Protein AF-A0A5M6CKC5-F1 (afdb_monomer_lite)

Foldseek 3Di:
DVQVVVCVVLVDDPVNSVVLVPPDDDPVVSVVVVVVVSVVSVVVVVVVVVVVVVVVVLQVVLVVPAPVPDDPVPRSNVVSVVD

Structure (mmCIF, N/CA/C/O backbone):
data_AF-A0A5M6CKC5-F1
#
_entry.id   AF-A0A5M6CKC5-F1
#
loop_
_atom_site.group_PDB
_atom_site.id
_atom_site.type_symbol
_atom_site.label_atom_id
_atom_site.label_alt_id
_atom_site.label_comp_id
_atom_site.label_asym_id
_atom_site.label_entity_id
_atom_site.label_seq_id
_atom_site.pdbx_PDB_ins_code
_atom_site.Cartn_x
_atom_site.Cartn_y
_atom_site.Cartn_z
_atom_site.occupancy
_atom_site.B_iso_or_equiv
_atom_site.auth_seq_id
_atom_site.auth_comp_id
_atom_site.auth_asym_id
_atom_site.auth_atom_id
_atom_site.pdbx_PDB_model_num
ATOM 1 N N . LEU A 1 1 ? -14.223 12.279 13.319 1.00 74.69 1 LEU A N 1
ATOM 2 C CA . LEU A 1 1 ? -13.408 12.454 12.083 1.00 74.69 1 LEU A CA 1
ATOM 3 C C . LEU A 1 1 ? -11.906 12.159 12.243 1.00 74.69 1 LEU A C 1
ATOM 5 O O . LEU A 1 1 ? -11.335 11.559 11.339 1.00 74.69 1 LEU A O 1
ATOM 9 N N . ARG A 1 2 ? -11.244 12.531 13.355 1.00 87.56 2 ARG A N 1
ATOM 10 C CA . ARG A 1 2 ? -9.784 12.340 13.534 1.00 87.56 2 ARG A CA 1
ATOM 11 C C . ARG A 1 2 ? -9.309 10.882 13.398 1.00 87.56 2 ARG A C 1
ATOM 13 O O . ARG A 1 2 ? -8.283 10.653 12.770 1.00 87.56 2 ARG A O 1
ATOM 20 N N . PHE A 1 3 ? -10.067 9.922 13.933 1.00 85.25 3 PHE A N 1
ATOM 21 C CA . PHE A 1 3 ? -9.782 8.484 13.809 1.00 85.25 3 PHE A CA 1
ATOM 22 C C . PHE A 1 3 ? -9.738 8.022 12.345 1.00 85.25 3 PHE A C 1
ATOM 24 O O . PHE A 1 3 ? -8.727 7.500 11.892 1.00 85.25 3 PHE A O 1
ATOM 31 N N . ILE A 1 4 ? -10.795 8.322 11.583 1.00 87.81 4 ILE A N 1
ATOM 32 C CA . ILE A 1 4 ? -10.932 7.948 10.167 1.00 87.81 4 ILE A CA 1
ATOM 33 C C . ILE A 1 4 ? -9.768 8.501 9.334 1.00 87.81 4 ILE A C 1
ATOM 35 O O . ILE A 1 4 ? -9.203 7.781 8.518 1.00 87.81 4 ILE A O 1
ATOM 39 N N . ARG A 1 5 ? -9.370 9.765 9.555 1.00 91.12 5 ARG A N 1
ATOM 40 C CA . ARG A 1 5 ? -8.238 10.371 8.829 1.00 91.12 5 ARG A CA 1
ATOM 41 C C . ARG A 1 5 ? -6.919 9.641 9.097 1.00 91.12 5 ARG A C 1
ATOM 43 O O . ARG A 1 5 ? -6.166 9.417 8.158 1.00 91.12 5 ARG A O 1
ATOM 50 N N . ARG A 1 6 ? -6.652 9.251 10.349 1.00 91.00 6 ARG A N 1
ATOM 51 C CA . ARG A 1 6 ? -5.439 8.494 10.710 1.00 91.00 6 ARG A CA 1
ATOM 52 C C . ARG A 1 6 ? -5.462 7.080 10.142 1.00 91.00 6 ARG A C 1
ATOM 54 O O . ARG A 1 6 ? -4.470 6.655 9.572 1.00 91.00 6 ARG A O 1
ATOM 61 N N . ALA A 1 7 ? -6.594 6.388 10.238 1.00 90.75 7 ALA A N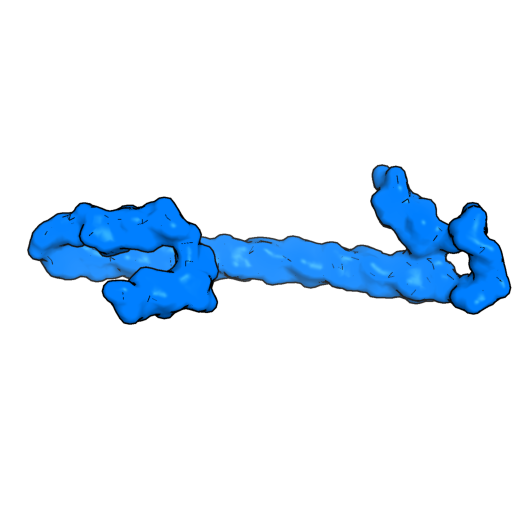 1
ATOM 62 C CA . ALA A 1 7 ? -6.730 5.046 9.685 1.00 90.75 7 ALA A CA 1
ATOM 63 C C . ALA A 1 7 ? -6.533 5.042 8.156 1.00 90.75 7 ALA A C 1
ATOM 65 O O . ALA A 1 7 ? -5.780 4.223 7.641 1.00 90.75 7 ALA A O 1
ATOM 66 N N . LYS A 1 8 ? -7.090 6.025 7.435 1.00 92.50 8 LYS A N 1
ATOM 67 C CA . LYS A 1 8 ? -6.809 6.195 5.999 1.00 92.50 8 LYS A CA 1
ATOM 68 C C . LYS A 1 8 ? -5.327 6.428 5.705 1.00 92.50 8 LYS A C 1
ATOM 70 O O . LYS A 1 8 ? -4.806 5.850 4.760 1.00 92.50 8 LYS A O 1
ATOM 75 N N . ALA A 1 9 ? -4.648 7.254 6.503 1.00 92.81 9 ALA A N 1
ATOM 76 C CA . ALA A 1 9 ? -3.216 7.507 6.333 1.00 92.81 9 ALA A CA 1
ATOM 77 C C . ALA A 1 9 ? -2.355 6.246 6.544 1.00 92.81 9 ALA A C 1
ATOM 79 O O . ALA A 1 9 ? -1.274 6.147 5.977 1.00 92.81 9 ALA A O 1
ATOM 80 N N . LEU A 1 10 ? -2.851 5.276 7.316 1.00 92.31 10 LEU A N 1
ATOM 81 C CA . LEU A 1 10 ? -2.220 3.971 7.539 1.00 92.31 10 LEU A CA 1
ATOM 82 C C . LEU A 1 10 ? -2.606 2.915 6.487 1.00 92.31 10 LEU A C 1
ATOM 84 O O . LEU A 1 10 ? -2.229 1.756 6.619 1.00 92.31 10 LEU A O 1
ATOM 88 N N . GLY A 1 11 ? -3.365 3.288 5.453 1.00 91.62 11 GLY A N 1
ATOM 89 C CA . GLY A 1 11 ? -3.745 2.376 4.374 1.00 91.62 11 GLY A CA 1
ATOM 90 C C . GLY A 1 11 ? -4.998 1.543 4.646 1.00 91.62 11 GLY A C 1
ATOM 91 O O . GLY A 1 11 ? -5.279 0.622 3.881 1.00 91.62 11 GLY A O 1
ATOM 92 N N . PHE A 1 12 ? -5.778 1.859 5.687 1.00 93.94 12 PHE A N 1
ATOM 93 C CA . PHE A 1 12 ? -7.096 1.248 5.861 1.00 93.94 12 PHE A CA 1
ATOM 94 C C . PHE A 1 12 ? -8.111 1.829 4.872 1.00 93.94 12 PHE A C 1
ATOM 96 O O . PHE A 1 12 ? -8.255 3.047 4.712 1.00 93.94 12 PHE A O 1
ATOM 103 N N . THR A 1 13 ? -8.868 0.940 4.244 1.00 93.31 13 THR A N 1
ATOM 104 C CA . THR A 1 13 ? -10.005 1.262 3.385 1.00 93.31 13 THR A CA 1
ATOM 105 C C . THR A 1 13 ? -11.195 1.756 4.207 1.00 93.31 13 THR A C 1
ATOM 107 O O . THR A 1 13 ? -11.297 1.533 5.413 1.00 93.31 13 THR A O 1
ATOM 110 N N . LEU A 1 14 ? -12.153 2.419 3.553 1.00 91.00 14 LEU A N 1
ATOM 111 C CA . LEU A 1 14 ? -13.386 2.848 4.224 1.00 91.00 14 LEU A CA 1
ATOM 112 C C . LEU A 1 14 ? -14.186 1.672 4.808 1.00 91.00 14 LEU A C 1
ATOM 114 O O . LEU A 1 14 ? -14.805 1.841 5.857 1.00 91.00 14 LEU A O 1
ATOM 118 N N . ALA A 1 15 ? -14.148 0.504 4.160 1.00 89.94 15 ALA A N 1
ATOM 119 C C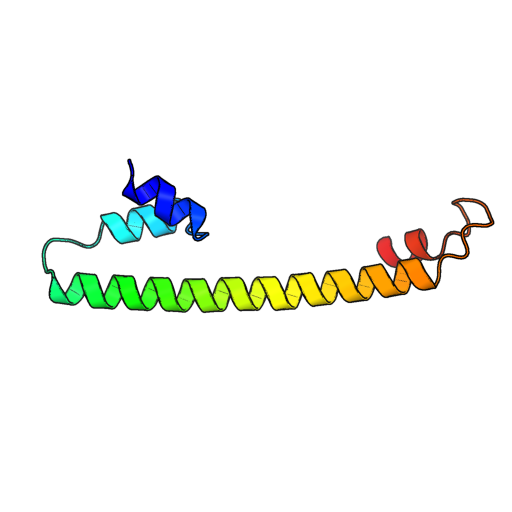A . ALA A 1 15 ? -14.797 -0.710 4.646 1.00 89.94 15 ALA A CA 1
ATOM 120 C C . ALA A 1 15 ? -14.148 -1.204 5.949 1.00 89.94 15 ALA A C 1
ATOM 122 O O . ALA A 1 15 ? -14.835 -1.343 6.958 1.00 89.94 15 ALA A O 1
ATOM 123 N N . GLU A 1 16 ? -12.819 -1.335 5.977 1.00 89.50 16 GLU A N 1
ATOM 124 C CA . GLU A 1 16 ? -12.085 -1.755 7.180 1.00 89.50 16 GLU A CA 1
ATOM 125 C C . GLU A 1 16 ? -12.257 -0.754 8.331 1.00 89.50 16 GLU A C 1
ATOM 127 O O . GLU A 1 16 ? -12.418 -1.140 9.486 1.00 89.50 16 GLU A O 1
ATOM 132 N N . ILE A 1 17 ? -12.288 0.549 8.033 1.00 89.31 17 ILE A N 1
ATOM 133 C CA . ILE A 1 17 ? -12.548 1.586 9.041 1.00 89.31 17 ILE A CA 1
ATOM 134 C C . ILE A 1 17 ? -13.957 1.443 9.621 1.00 89.31 17 ILE A C 1
ATOM 136 O O . ILE A 1 17 ? -14.138 1.608 10.827 1.00 89.31 17 ILE A O 1
ATOM 140 N N . LYS A 1 18 ? -14.955 1.136 8.785 1.00 86.94 18 LYS A N 1
ATOM 141 C CA . LYS A 1 18 ? -16.329 0.900 9.240 1.00 86.94 18 LYS A CA 1
ATOM 142 C C . LYS A 1 18 ? -16.392 -0.300 10.183 1.00 86.94 18 LYS A C 1
ATOM 144 O O . LYS A 1 18 ? -17.056 -0.213 11.211 1.00 86.94 18 LYS A O 1
ATOM 149 N N . GLU A 1 19 ? -15.657 -1.367 9.886 1.00 85.31 19 GLU A N 1
ATOM 150 C CA . GLU A 1 19 ? -15.544 -2.526 10.777 1.00 85.31 19 GLU A CA 1
ATOM 151 C C . GLU A 1 19 ? -14.877 -2.171 12.110 1.00 85.31 19 GLU A C 1
ATOM 153 O O . GLU A 1 19 ? -15.396 -2.534 13.161 1.00 85.31 19 GLU A O 1
ATOM 158 N N . LEU A 1 20 ? -13.777 -1.409 12.090 1.00 83.38 20 LEU A N 1
ATOM 159 C CA . LEU A 1 20 ? -13.081 -0.974 13.308 1.00 83.38 20 LEU A CA 1
ATOM 160 C C . LEU A 1 20 ? -13.975 -0.125 14.226 1.00 83.38 20 LEU A C 1
ATOM 162 O O . LEU A 1 20 ? -13.863 -0.214 15.446 1.00 83.38 20 LEU A O 1
ATOM 166 N N . VAL A 1 21 ? -14.863 0.690 13.649 1.00 80.38 21 VAL A N 1
ATOM 167 C CA . VAL A 1 21 ? -15.834 1.510 14.396 1.00 80.38 21 VAL A CA 1
ATOM 168 C C . VAL A 1 21 ? -17.042 0.686 14.858 1.00 80.38 21 VAL A C 1
ATOM 170 O O . VAL A 1 21 ? -17.618 0.989 15.899 1.00 80.38 21 VAL A O 1
ATOM 173 N N . GLY A 1 22 ? -17.421 -0.352 14.107 1.00 76.00 22 GLY A N 1
ATOM 174 C CA . GLY A 1 22 ? -18.577 -1.210 14.387 1.00 76.00 22 GLY A CA 1
ATOM 175 C C . GLY A 1 22 ? -18.364 -2.262 15.482 1.00 76.00 22 GLY A C 1
ATOM 176 O O . GLY A 1 22 ? -19.333 -2.883 15.913 1.00 76.00 22 GLY A O 1
ATOM 177 N N . LEU A 1 23 ? -17.129 -2.468 15.955 1.00 68.38 23 LEU A N 1
ATOM 178 C CA . LEU A 1 23 ? -16.823 -3.395 17.051 1.00 68.38 23 LEU A CA 1
ATOM 179 C C . LEU A 1 23 ? -17.380 -2.852 18.388 1.00 68.38 23 LEU A C 1
ATOM 181 O O . LEU A 1 23 ? -16.785 -1.983 19.033 1.00 68.38 23 LEU A O 1
ATOM 185 N N . GLY A 1 24 ? -18.555 -3.365 18.773 1.00 57.84 24 GLY A N 1
ATOM 186 C CA . GLY A 1 24 ? -19.377 -2.988 19.934 1.00 57.84 24 GLY A CA 1
ATOM 187 C C . GLY A 1 24 ? -18.731 -3.121 21.325 1.00 57.84 24 GLY A C 1
ATOM 188 O O . GLY A 1 24 ? -17.535 -3.353 21.459 1.00 57.84 24 GLY A O 1
ATOM 189 N N . TYR A 1 25 ? -19.534 -2.852 22.364 1.00 53.66 25 TYR A N 1
ATOM 190 C CA . TYR A 1 25 ? -19.211 -2.305 23.701 1.00 53.66 25 TYR A CA 1
ATOM 191 C C . TYR A 1 25 ? -18.191 -3.023 24.614 1.00 53.66 25 TYR A C 1
ATOM 193 O O . TYR A 1 25 ? -17.796 -2.423 25.612 1.00 53.66 25 TYR A O 1
ATOM 201 N N . ASP A 1 26 ? -17.705 -4.220 24.285 1.00 61.69 26 ASP A N 1
ATOM 202 C CA . ASP A 1 26 ? -16.744 -4.943 25.131 1.00 61.69 26 ASP A CA 1
ATOM 203 C C . ASP A 1 26 ? -15.286 -4.575 24.792 1.00 61.69 26 ASP A C 1
ATOM 205 O O . ASP A 1 26 ? -14.778 -4.822 23.695 1.00 61.69 26 ASP A O 1
ATOM 209 N N . THR A 1 27 ? -14.603 -3.929 25.736 1.00 63.84 27 THR A N 1
ATOM 210 C CA . THR A 1 27 ? -13.304 -3.275 25.520 1.00 63.84 27 THR A CA 1
ATOM 211 C C . THR A 1 27 ? -12.151 -4.255 25.320 1.00 63.84 27 THR A C 1
ATOM 213 O O . THR A 1 27 ? -11.229 -3.937 24.563 1.00 63.84 27 THR A O 1
ATOM 216 N N . LYS A 1 28 ? -12.195 -5.444 25.937 1.00 67.88 28 LYS A N 1
ATOM 217 C CA . LYS A 1 28 ? -11.144 -6.466 25.776 1.00 67.88 28 LYS A CA 1
ATOM 218 C C . LYS A 1 28 ? -11.203 -7.106 24.394 1.00 67.88 28 LYS A C 1
ATOM 220 O O . LYS A 1 28 ? -10.212 -7.094 23.666 1.00 67.88 28 LYS A O 1
ATOM 225 N N . THR A 1 29 ? -12.388 -7.571 24.012 1.00 64.88 29 THR A N 1
ATOM 226 C CA . THR A 1 29 ? -12.659 -8.182 22.706 1.00 64.88 29 THR A CA 1
ATOM 227 C C . THR A 1 29 ? -12.359 -7.194 21.570 1.00 64.88 29 THR A C 1
ATOM 229 O O . THR A 1 29 ? -11.738 -7.547 20.568 1.00 64.88 29 THR A O 1
ATOM 232 N N . ARG A 1 30 ? -12.671 -5.905 21.763 1.00 75.81 30 ARG A N 1
ATOM 233 C CA . ARG A 1 30 ? -12.344 -4.840 20.804 1.00 75.81 30 ARG A CA 1
ATOM 234 C C . ARG A 1 30 ? -10.840 -4.659 20.576 1.00 75.81 30 ARG A C 1
ATOM 236 O O . ARG A 1 30 ? -10.437 -4.490 19.429 1.00 75.81 30 ARG A O 1
ATOM 243 N N . CYS A 1 31 ? -10.016 -4.667 21.626 1.00 82.56 31 CYS A N 1
ATOM 244 C CA . CYS A 1 31 ? -8.574 -4.432 21.487 1.00 82.56 31 CYS A CA 1
ATOM 245 C C . CYS A 1 31 ? -7.905 -5.528 20.645 1.00 82.56 31 CYS A C 1
ATOM 247 O O . CYS A 1 31 ? -7.153 -5.230 19.718 1.00 82.56 31 CYS A O 1
ATOM 249 N N . GLU A 1 32 ? -8.264 -6.785 20.904 1.00 84.69 32 GLU A N 1
ATOM 250 C CA . GLU A 1 32 ? -7.722 -7.937 20.184 1.00 84.69 32 GLU A CA 1
ATOM 251 C C . GLU A 1 32 ? -8.126 -7.936 18.702 1.00 84.69 32 GLU A C 1
ATOM 253 O O . GLU A 1 32 ? -7.286 -8.101 17.818 1.00 84.69 32 GLU A O 1
ATOM 258 N N . HIS A 1 33 ? -9.392 -7.634 18.397 1.00 83.31 33 HIS A N 1
ATOM 259 C CA . HIS A 1 33 ? -9.848 -7.521 17.008 1.00 83.31 33 HIS A CA 1
ATOM 260 C C . HIS A 1 33 ? -9.194 -6.366 16.241 1.00 83.31 33 HIS A C 1
ATOM 262 O O . HIS A 1 33 ? -8.979 -6.473 15.029 1.00 83.31 33 HIS A O 1
ATOM 268 N N . VAL A 1 34 ? -8.908 -5.250 16.916 1.00 86.31 34 VAL A N 1
ATOM 269 C CA . VAL A 1 34 ? -8.195 -4.114 16.317 1.00 86.31 34 VAL A CA 1
ATOM 270 C C . VAL A 1 34 ? -6.736 -4.489 16.052 1.00 86.31 34 VAL A C 1
ATOM 272 O O . VAL A 1 34 ? -6.241 -4.209 14.960 1.00 86.31 34 VAL A O 1
ATOM 275 N N . ARG A 1 35 ? -6.075 -5.168 17.001 1.00 90.06 35 ARG A N 1
ATOM 276 C CA . ARG A 1 35 ? -4.704 -5.679 16.850 1.00 90.06 35 ARG A CA 1
ATOM 277 C C . ARG A 1 35 ? -4.589 -6.604 15.642 1.00 90.06 35 ARG A C 1
ATOM 279 O O . ARG A 1 35 ? -3.795 -6.330 14.749 1.00 90.06 35 ARG A O 1
ATOM 286 N N . GLN A 1 36 ? -5.451 -7.614 15.554 1.00 91.25 36 GLN A N 1
ATOM 287 C CA . GLN A 1 36 ? -5.441 -8.581 14.454 1.00 91.25 36 GLN A CA 1
ATOM 288 C C . GLN A 1 36 ? -5.634 -7.915 13.078 1.00 91.25 36 GLN A C 1
ATOM 290 O O . GLN A 1 36 ? -4.996 -8.288 12.094 1.00 91.25 36 GLN A O 1
ATOM 295 N N . ARG A 1 37 ? -6.504 -6.899 12.987 1.00 90.75 37 ARG A N 1
ATOM 296 C CA . ARG A 1 37 ? -6.691 -6.131 11.743 1.00 90.75 37 ARG A CA 1
ATOM 297 C C . ARG A 1 37 ? -5.471 -5.287 11.389 1.00 90.75 37 ARG A C 1
ATOM 299 O O . ARG A 1 37 ? -5.157 -5.154 10.209 1.00 90.75 37 ARG A O 1
ATOM 306 N N . ALA A 1 38 ? -4.797 -4.712 12.382 1.00 91.50 38 ALA A N 1
ATOM 307 C CA . ALA A 1 38 ? -3.559 -3.977 12.160 1.00 91.50 38 ALA A CA 1
ATOM 308 C C . ALA A 1 38 ? -2.432 -4.901 11.679 1.00 91.50 38 ALA A C 1
ATOM 310 O O . ALA A 1 38 ? -1.747 -4.551 10.724 1.00 91.50 38 ALA A O 1
ATOM 311 N N . GLU A 1 39 ? -2.293 -6.091 12.264 1.00 94.94 39 GLU A N 1
ATOM 312 C CA . GLU A 1 39 ? -1.320 -7.108 11.835 1.00 94.94 39 GLU A CA 1
ATOM 313 C C . GLU A 1 39 ? -1.552 -7.526 10.382 1.00 94.94 39 GLU A C 1
ATOM 315 O O . GLU A 1 39 ? -0.643 -7.431 9.560 1.00 94.94 39 GLU A O 1
ATOM 320 N N . ARG A 1 40 ? -2.801 -7.838 10.017 1.00 94.81 40 ARG A N 1
ATOM 321 C CA . ARG A 1 40 ? -3.155 -8.123 8.620 1.00 94.81 40 ARG A CA 1
ATOM 322 C C . ARG A 1 40 ? -2.831 -6.951 7.690 1.00 94.81 40 ARG A C 1
ATOM 324 O O . ARG A 1 40 ? -2.346 -7.153 6.582 1.00 94.81 40 ARG A O 1
ATOM 331 N N . LYS A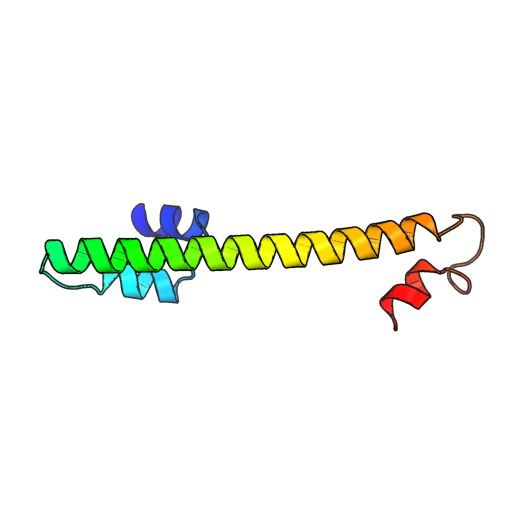 1 41 ? -3.070 -5.711 8.131 1.00 94.88 41 LYS A N 1
ATOM 332 C CA . LYS A 1 41 ? -2.740 -4.527 7.326 1.00 94.88 41 LYS A CA 1
ATOM 333 C C . LYS A 1 41 ? -1.234 -4.408 7.084 1.00 94.88 41 LYS A C 1
ATOM 335 O O . LYS A 1 41 ? -0.836 -4.012 5.991 1.00 94.88 41 LYS A O 1
ATOM 340 N N . VAL A 1 42 ? -0.407 -4.754 8.068 1.00 96.75 42 VAL A N 1
ATOM 341 C CA . VAL A 1 42 ? 1.052 -4.807 7.897 1.00 96.75 42 VAL A CA 1
ATOM 342 C C . VAL A 1 42 ? 1.420 -5.846 6.837 1.00 96.75 42 V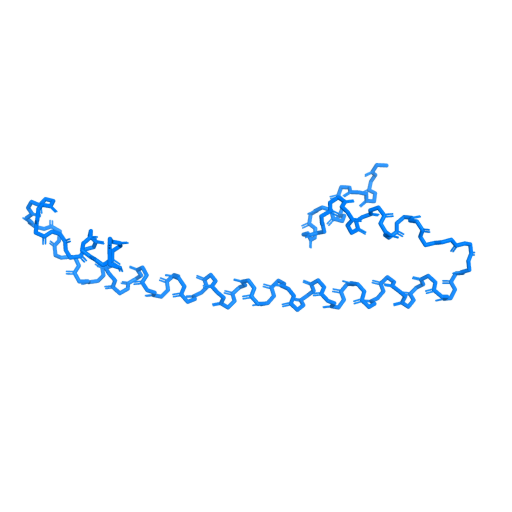AL A C 1
ATOM 344 O O . VAL A 1 42 ? 2.133 -5.508 5.894 1.00 96.75 42 VAL A O 1
ATOM 347 N N . GLU A 1 43 ? 0.870 -7.057 6.915 1.00 97.38 43 GLU A N 1
ATOM 348 C CA . GLU A 1 43 ? 1.115 -8.119 5.926 1.00 97.38 43 GLU A CA 1
ATOM 349 C C . GLU A 1 43 ? 0.711 -7.701 4.498 1.00 97.38 43 GLU A C 1
ATOM 351 O O . GLU A 1 43 ? 1.472 -7.908 3.543 1.00 97.38 43 GLU A O 1
ATOM 356 N N . ASP A 1 44 ? -0.450 -7.051 4.342 1.00 96.19 44 ASP A N 1
ATOM 357 C CA . ASP A 1 44 ? -0.918 -6.500 3.064 1.00 96.19 44 ASP A CA 1
ATOM 358 C C . ASP A 1 44 ? 0.082 -5.484 2.491 1.00 96.19 44 ASP A C 1
ATOM 360 O O . ASP A 1 44 ? 0.430 -5.523 1.303 1.00 96.19 44 ASP A O 1
ATOM 364 N N . ILE A 1 45 ? 0.549 -4.559 3.337 1.00 96.00 45 ILE A N 1
ATOM 365 C CA . ILE A 1 45 ? 1.504 -3.514 2.959 1.00 96.00 45 ILE A CA 1
ATOM 366 C C . ILE A 1 45 ? 2.821 -4.148 2.519 1.00 96.00 45 ILE A C 1
ATOM 368 O O . ILE A 1 45 ? 3.344 -3.801 1.459 1.00 96.00 45 ILE A O 1
ATOM 372 N N . GLU A 1 46 ? 3.348 -5.105 3.280 1.00 97.62 46 GLU A N 1
ATOM 373 C CA . GLU A 1 46 ? 4.579 -5.807 2.926 1.00 97.62 46 GLU A CA 1
ATOM 374 C C . GLU A 1 46 ? 4.449 -6.565 1.602 1.00 97.62 46 GLU A C 1
ATOM 376 O O . GLU A 1 46 ? 5.348 -6.515 0.756 1.00 97.62 46 GLU A O 1
ATOM 381 N N . SER A 1 47 ? 3.314 -7.228 1.376 1.00 97.25 47 SER A N 1
ATOM 382 C CA . SER A 1 47 ? 3.015 -7.903 0.112 1.00 97.25 47 SER A CA 1
ATOM 383 C C . SER A 1 47 ? 2.988 -6.921 -1.063 1.00 97.25 47 SER A C 1
ATOM 385 O O . SER A 1 47 ? 3.593 -7.162 -2.121 1.00 97.25 47 SER A O 1
ATOM 387 N N . LYS A 1 48 ? 2.365 -5.753 -0.867 1.00 95.75 48 LYS A N 1
ATOM 388 C CA . LYS A 1 48 ? 2.344 -4.691 -1.873 1.00 95.75 48 LYS A CA 1
ATOM 389 C C . LYS A 1 48 ? 3.742 -4.138 -2.134 1.00 95.75 48 LYS A C 1
ATOM 391 O O . LYS A 1 48 ? 4.097 -3.962 -3.298 1.00 95.75 48 LYS A O 1
ATOM 396 N N . ILE A 1 49 ? 4.554 -3.926 -1.099 1.00 97.31 49 ILE A N 1
ATOM 397 C CA . ILE A 1 49 ? 5.951 -3.490 -1.230 1.00 97.31 49 ILE A CA 1
ATOM 398 C C . ILE A 1 49 ? 6.748 -4.503 -2.049 1.00 97.31 49 ILE A C 1
ATOM 400 O O . ILE A 1 49 ? 7.402 -4.107 -3.013 1.00 97.31 49 ILE A O 1
ATOM 404 N N . ARG A 1 50 ? 6.665 -5.802 -1.735 1.00 97.88 50 ARG A N 1
ATOM 405 C CA . ARG A 1 50 ? 7.357 -6.854 -2.503 1.00 97.88 50 ARG A CA 1
ATOM 406 C C . ARG A 1 50 ? 6.964 -6.821 -3.981 1.00 97.88 50 ARG A C 1
ATOM 408 O O . ARG A 1 50 ? 7.833 -6.880 -4.855 1.00 97.88 50 ARG A O 1
ATOM 415 N N . SER A 1 51 ? 5.672 -6.660 -4.259 1.00 96.81 51 SER A N 1
ATOM 416 C CA . SER A 1 51 ? 5.137 -6.559 -5.621 1.00 96.81 51 SER A CA 1
ATOM 417 C C . SER A 1 51 ? 5.651 -5.314 -6.349 1.00 96.81 51 SER A C 1
ATOM 419 O O . SER A 1 51 ? 6.175 -5.417 -7.457 1.00 96.81 51 SER A O 1
ATOM 421 N N . LEU A 1 52 ? 5.590 -4.145 -5.706 1.00 97.56 52 LEU A N 1
ATOM 422 C CA . LEU A 1 52 ? 6.087 -2.882 -6.259 1.00 97.56 52 LEU A CA 1
ATOM 423 C C . LEU A 1 52 ? 7.602 -2.914 -6.486 1.00 97.56 52 LEU A C 1
ATOM 425 O O . LEU A 1 52 ? 8.090 -2.422 -7.500 1.00 97.56 52 LEU A O 1
ATOM 429 N N . GLN A 1 53 ? 8.364 -3.536 -5.587 1.00 97.88 53 GLN A N 1
ATOM 430 C CA . GLN A 1 53 ? 9.799 -3.735 -5.766 1.00 97.88 53 GLN A CA 1
ATOM 431 C C . GLN A 1 53 ? 10.103 -4.655 -6.952 1.00 97.88 53 GLN A C 1
ATOM 433 O O . GLN A 1 53 ? 11.054 -4.391 -7.687 1.00 97.88 53 GLN A O 1
ATOM 438 N N . LYS A 1 54 ? 9.308 -5.71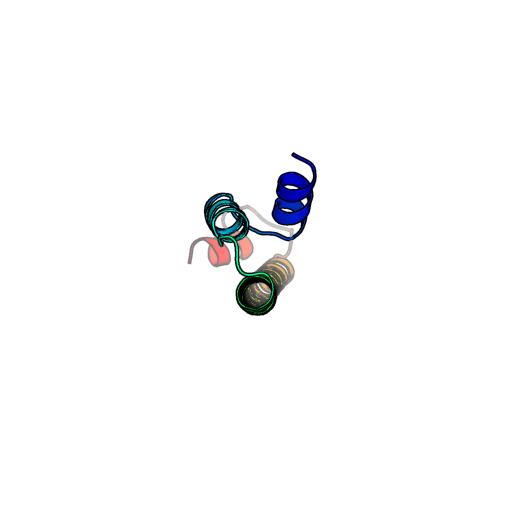4 -7.168 1.00 95.88 54 LYS A N 1
ATOM 439 C CA . LYS A 1 54 ? 9.434 -6.582 -8.349 1.00 95.88 54 LYS A CA 1
ATOM 440 C C . LYS A 1 54 ? 9.175 -5.792 -9.632 1.00 95.88 54 LYS A C 1
ATOM 442 O O . LYS A 1 54 ? 10.033 -5.808 -10.508 1.00 95.88 54 LYS A O 1
ATOM 447 N N . MET A 1 55 ? 8.072 -5.045 -9.695 1.00 94.44 55 MET A N 1
ATOM 448 C CA . MET A 1 55 ? 7.743 -4.173 -10.832 1.00 94.44 55 MET A CA 1
ATOM 449 C C . MET A 1 55 ? 8.863 -3.159 -11.103 1.00 94.44 55 MET A C 1
ATOM 451 O O . MET A 1 55 ? 9.346 -3.052 -12.225 1.00 94.44 55 MET A O 1
ATOM 455 N N . LYS A 1 56 ? 9.366 -2.488 -10.057 1.00 94.69 56 LYS A N 1
ATOM 456 C CA . LYS A 1 56 ? 10.500 -1.555 -10.155 1.00 94.69 56 LYS A CA 1
ATOM 457 C C . LYS A 1 56 ? 11.754 -2.220 -10.723 1.00 94.69 56 LYS A C 1
ATOM 459 O O . LYS A 1 56 ? 12.460 -1.601 -11.512 1.00 94.69 56 LYS A O 1
ATOM 464 N N . ARG A 1 57 ? 12.067 -3.455 -10.313 1.00 94.50 57 ARG A N 1
ATOM 465 C CA . ARG A 1 57 ? 13.216 -4.200 -10.851 1.00 94.50 57 ARG A CA 1
ATOM 466 C C . ARG A 1 57 ? 13.031 -4.527 -12.330 1.00 94.50 57 ARG A C 1
ATOM 468 O O . ARG A 1 57 ? 13.988 -4.355 -13.074 1.00 94.50 57 ARG A O 1
ATOM 475 N N . SER A 1 58 ? 11.840 -4.957 -12.745 1.00 90.38 58 SER A N 1
ATOM 476 C CA . SER A 1 58 ? 11.538 -5.200 -14.161 1.00 90.38 58 SER A CA 1
ATOM 477 C C . SER A 1 58 ? 11.699 -3.925 -14.987 1.00 90.38 58 SER A C 1
ATOM 479 O O . SER A 1 58 ? 12.473 -3.922 -15.936 1.00 90.38 58 SER A O 1
ATOM 481 N N . LEU A 1 59 ? 11.096 -2.814 -14.550 1.00 90.38 59 LEU A N 1
ATOM 482 C CA . LEU A 1 59 ? 11.239 -1.516 -15.218 1.00 90.38 59 LEU A CA 1
ATOM 483 C C . LEU A 1 59 ? 12.704 -1.076 -15.321 1.00 90.38 59 LEU A C 1
ATOM 485 O O . LEU A 1 59 ? 13.142 -0.639 -16.376 1.00 90.38 59 LEU A O 1
ATOM 489 N N . LYS A 1 60 ? 13.499 -1.243 -14.256 1.00 90.69 60 LYS A N 1
ATOM 490 C CA . LYS A 1 60 ? 14.935 -0.929 -14.299 1.00 90.69 60 LYS A CA 1
ATOM 491 C C . LYS A 1 60 ? 15.705 -1.755 -15.331 1.00 90.69 60 LYS A C 1
ATOM 493 O O . LYS A 1 60 ? 16.634 -1.221 -15.924 1.00 90.69 60 LYS A O 1
ATOM 498 N N . LYS A 1 61 ? 15.354 -3.031 -15.522 1.00 87.75 61 LYS A N 1
ATOM 499 C CA . LYS A 1 61 ? 15.985 -3.879 -16.545 1.00 87.75 61 LYS A CA 1
ATOM 500 C C . LYS A 1 61 ? 15.653 -3.381 -17.949 1.00 87.75 61 LYS A C 1
ATOM 502 O O . LYS A 1 61 ? 16.574 -3.215 -18.733 1.00 87.75 61 LYS A O 1
ATOM 507 N N . LEU A 1 62 ? 14.381 -3.072 -18.209 1.00 85.75 62 LEU A N 1
ATOM 508 C CA . LEU A 1 62 ? 13.930 -2.528 -19.496 1.00 85.75 62 LEU A CA 1
ATOM 509 C C . LEU A 1 62 ? 14.579 -1.173 -19.816 1.00 85.75 62 LEU A C 1
ATOM 511 O O . LEU A 1 62 ? 14.983 -0.917 -20.943 1.00 85.75 62 LEU A O 1
ATOM 515 N N . ILE A 1 63 ? 14.737 -0.312 -18.807 1.00 86.19 63 ILE A N 1
ATOM 516 C CA . ILE A 1 63 ? 15.451 0.964 -18.961 1.00 86.19 63 ILE A CA 1
ATOM 517 C C . ILE A 1 63 ? 16.928 0.728 -19.298 1.00 86.19 63 ILE A C 1
ATOM 519 O O . ILE A 1 63 ? 17.470 1.429 -20.141 1.00 86.19 63 ILE A O 1
ATOM 523 N N . ALA A 1 64 ? 17.583 -0.254 -18.672 1.00 84.25 64 ALA A N 1
ATOM 524 C CA . ALA A 1 64 ? 18.994 -0.544 -18.928 1.00 84.25 64 ALA A CA 1
ATOM 525 C C . ALA A 1 64 ? 19.256 -1.121 -20.331 1.00 84.25 64 ALA A C 1
ATOM 527 O O . ALA A 1 64 ? 20.361 -0.975 -20.845 1.00 84.25 64 ALA A O 1
ATOM 528 N N . THR A 1 65 ? 18.265 -1.777 -20.939 1.00 78.25 65 THR A N 1
ATOM 529 C CA . THR A 1 65 ? 18.346 -2.279 -22.319 1.00 78.25 65 THR A CA 1
ATOM 530 C C . THR A 1 65 ? 18.018 -1.213 -23.361 1.00 78.25 65 THR A C 1
ATOM 532 O O . THR A 1 65 ? 18.313 -1.407 -24.535 1.00 78.25 65 THR A O 1
ATOM 535 N N . CYS A 1 66 ? 17.436 -0.084 -22.953 1.00 78.12 66 CYS A N 1
ATOM 536 C CA . CYS A 1 66 ? 17.157 1.034 -23.842 1.00 78.12 66 CYS A CA 1
ATOM 537 C C . CYS A 1 66 ? 18.445 1.832 -24.102 1.00 78.12 66 CYS A C 1
ATOM 539 O O . CYS A 1 66 ? 18.895 2.618 -23.266 1.00 78.12 66 CYS A O 1
ATOM 541 N N . GLN A 1 67 ? 19.050 1.624 -25.271 1.00 67.88 67 GLN A N 1
ATOM 542 C CA . GLN A 1 67 ? 20.064 2.524 -25.813 1.00 67.88 67 GLN A CA 1
ATOM 543 C C . GLN A 1 67 ? 19.288 3.688 -26.429 1.00 67.88 67 GLN A C 1
ATOM 545 O O . GLN A 1 67 ? 18.638 3.499 -27.449 1.00 67.88 67 GLN A O 1
ATOM 550 N N . ALA A 1 68 ? 19.249 4.840 -25.752 1.00 64.69 68 ALA A N 1
ATOM 551 C CA . ALA A 1 68 ? 18.413 6.004 -26.078 1.00 64.69 68 ALA A CA 1
ATOM 552 C C . ALA A 1 68 ? 18.808 6.715 -27.395 1.00 64.69 68 ALA A C 1
ATOM 554 O O . ALA A 1 68 ? 18.978 7.934 -27.418 1.00 64.69 68 ALA A O 1
ATOM 555 N N . THR A 1 69 ? 19.019 5.955 -28.465 1.00 59.88 69 THR A N 1
ATOM 556 C CA . THR A 1 69 ? 19.714 6.391 -29.675 1.00 59.88 69 THR A CA 1
ATOM 557 C C . THR A 1 69 ? 18.943 6.189 -30.968 1.00 59.88 69 THR A C 1
ATOM 559 O O . THR A 1 69 ? 19.296 6.881 -31.908 1.00 59.88 69 THR A O 1
ATOM 562 N N . ASP A 1 70 ? 17.865 5.400 -31.034 1.00 57.09 70 ASP A N 1
ATOM 563 C CA . ASP A 1 70 ? 17.077 5.273 -32.269 1.00 57.09 70 ASP A CA 1
ATOM 564 C C . ASP A 1 70 ? 15.569 5.135 -32.001 1.00 57.09 70 ASP A C 1
ATOM 566 O O . ASP A 1 70 ? 15.140 4.951 -30.863 1.00 57.09 70 ASP A O 1
ATOM 570 N N . SER A 1 71 ? 14.795 5.363 -33.066 1.00 67.69 71 SER A N 1
ATOM 571 C CA . SER A 1 71 ? 13.330 5.457 -33.178 1.00 67.69 71 SER A CA 1
ATOM 572 C C . SER A 1 71 ? 12.497 4.634 -32.165 1.00 67.69 71 SER A C 1
ATOM 574 O O . SER A 1 71 ? 12.874 3.540 -31.754 1.00 67.69 71 SER A O 1
ATOM 576 N N . ILE A 1 72 ? 11.301 5.139 -31.805 1.00 70.25 72 ILE A N 1
ATOM 577 C CA . ILE A 1 72 ? 10.324 4.431 -30.945 1.00 70.25 72 ILE A CA 1
ATOM 578 C C . ILE A 1 72 ? 10.016 3.016 -31.457 1.00 70.25 72 ILE A C 1
ATOM 580 O O . ILE A 1 72 ? 9.757 2.137 -30.635 1.00 70.25 72 ILE A O 1
ATOM 584 N N . ASP A 1 73 ? 10.082 2.806 -32.775 1.00 70.38 73 ASP A N 1
ATOM 585 C CA . ASP A 1 73 ? 9.764 1.534 -33.424 1.00 70.38 73 ASP A CA 1
ATOM 586 C C . ASP A 1 73 ? 10.750 0.409 -33.050 1.00 70.38 73 ASP A C 1
ATOM 588 O O . ASP A 1 73 ? 10.362 -0.754 -33.065 1.00 70.38 73 ASP A O 1
ATOM 592 N N . ASP A 1 74 ? 11.978 0.743 -32.624 1.00 67.94 74 ASP A N 1
ATOM 593 C CA . ASP A 1 74 ? 13.014 -0.218 -32.205 1.00 67.94 74 ASP A CA 1
ATOM 594 C C . ASP A 1 74 ? 13.284 -0.180 -30.689 1.00 67.94 74 ASP A C 1
ATOM 596 O O . ASP A 1 74 ? 14.287 -0.705 -30.203 1.00 67.94 74 ASP A O 1
ATOM 600 N N . CYS A 1 75 ? 12.413 0.472 -29.909 1.00 75.44 75 CYS A N 1
ATOM 601 C CA . CYS A 1 75 ? 12.630 0.689 -28.482 1.00 75.44 75 CYS A CA 1
ATOM 602 C C . CYS A 1 75 ? 12.392 -0.601 -27.667 1.00 75.44 75 CYS A C 1
ATOM 604 O O . CYS A 1 75 ? 11.234 -0.979 -27.450 1.00 75.44 75 CYS A O 1
ATOM 606 N N . PRO A 1 76 ? 13.433 -1.219 -27.062 1.00 72.00 76 PRO A N 1
ATOM 607 C CA . PRO A 1 76 ? 13.277 -2.463 -26.292 1.00 72.00 76 PRO A CA 1
ATOM 608 C C . PRO A 1 76 ? 12.403 -2.297 -25.038 1.00 72.00 76 PRO A C 1
ATOM 610 O O . PRO A 1 76 ? 11.957 -3.266 -24.425 1.00 72.00 76 PRO A O 1
ATOM 613 N N . LEU A 1 77 ? 12.182 -1.049 -24.614 1.00 78.12 77 LEU A N 1
ATOM 614 C CA . LEU A 1 77 ? 11.320 -0.716 -23.487 1.00 78.12 77 LEU A CA 1
ATOM 615 C C . LEU A 1 77 ? 9.833 -0.809 -23.853 1.00 78.12 77 LEU A C 1
ATOM 617 O O . LEU A 1 77 ? 9.056 -1.211 -22.992 1.00 78.12 77 LEU A O 1
ATOM 621 N N . MET A 1 78 ? 9.449 -0.473 -25.091 1.00 76.31 78 MET A N 1
ATOM 622 C CA . MET A 1 78 ? 8.075 -0.648 -25.582 1.00 76.31 78 MET A CA 1
ATOM 623 C C . MET A 1 78 ? 7.758 -2.133 -25.766 1.00 76.31 78 MET A C 1
ATOM 625 O O . MET A 1 78 ? 6.780 -2.621 -25.206 1.00 76.31 78 MET A O 1
ATOM 629 N N . GLU A 1 79 ? 8.658 -2.878 -26.413 1.00 71.75 79 GLU A N 1
ATOM 630 C CA . GLU A 1 79 ? 8.512 -4.328 -26.606 1.00 71.75 79 GLU A CA 1
ATOM 631 C C . GLU A 1 79 ? 8.368 -5.083 -25.270 1.00 71.75 79 GLU A C 1
ATOM 633 O O . GLU A 1 79 ? 7.550 -5.987 -25.137 1.00 71.75 79 GLU A O 1
ATOM 638 N N . GLY A 1 80 ? 9.107 -4.672 -24.233 1.00 72.06 80 GLY A N 1
ATOM 639 C CA . GLY A 1 80 ? 9.017 -5.283 -22.905 1.00 72.06 80 GLY A CA 1
ATOM 640 C C . GLY A 1 80 ? 7.806 -4.878 -22.051 1.00 72.06 80 GLY A C 1
ATOM 641 O O . GLY A 1 80 ? 7.616 -5.471 -20.987 1.00 72.06 80 GLY A O 1
ATOM 642 N N . ILE A 1 81 ? 7.031 -3.861 -22.451 1.00 75.62 81 ILE A N 1
ATOM 643 C CA . ILE A 1 81 ? 5.786 -3.445 -21.775 1.00 75.62 81 ILE A CA 1
ATOM 644 C C . ILE A 1 81 ? 4.550 -4.033 -22.473 1.00 75.62 81 ILE A C 1
ATOM 646 O O . ILE A 1 81 ? 3.572 -4.325 -21.784 1.00 75.62 81 ILE A O 1
ATOM 650 N N . ASP A 1 82 ? 4.602 -4.2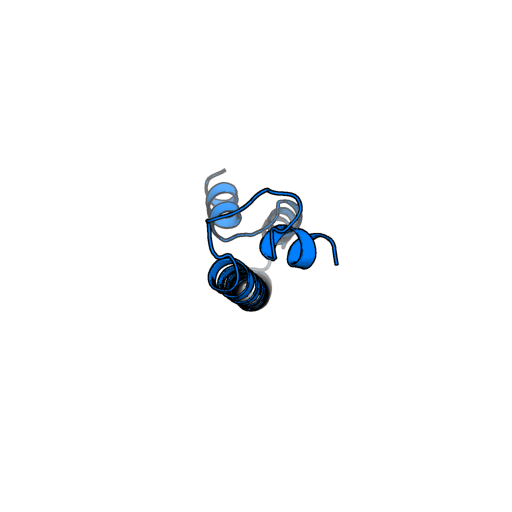18 -23.794 1.00 67.38 82 ASP A N 1
ATOM 651 C CA . ASP A 1 82 ? 3.497 -4.749 -24.607 1.00 67.38 82 ASP A CA 1
ATOM 652 C C . ASP A 1 82 ? 3.427 -6.296 -24.645 1.00 67.38 82 ASP A C 1
ATOM 654 O O . ASP A 1 82 ? 2.453 -6.849 -25.163 1.00 67.38 82 ASP A O 1
ATOM 658 N N . ALA A 1 83 ? 4.427 -6.991 -24.086 1.00 54.78 83 ALA A N 1
ATOM 659 C CA . ALA A 1 83 ? 4.497 -8.457 -23.961 1.00 54.78 83 ALA A CA 1
ATOM 660 C C . ALA A 1 83 ? 3.810 -9.009 -22.696 1.00 54.78 83 ALA A C 1
ATOM 662 O O . ALA A 1 83 ? 3.142 -10.066 -22.804 1.00 54.78 83 ALA A O 1
#

Organism: NCBI:txid2605748

InterPro domains:
  IPR000551 MerR-type HTH domain [PS50937] (1-23)
  IPR009061 Putative DNA-binding domain superfamily [SSF46955] (1-81)
  IPR015358 Transcription regulator MerR, DNA binding [PF09278] (1-62)

Radius of gyration: 21.45 Å; chains: 1; bounding box: 39×21×59 Å

Sequence (83 aa):
LRFIRRAKALGFTLAEIKELVGLGYDTKTRCEHVRQRAERKVEDIESKIRSLQKMKRSLKKLIATCQATDSIDDCPLMEGIDA

pLDDT: mean 83.38, std 12.17, range [53.66, 97.88]

Secondary structure (DSSP, 8-state):
-HHHHHHHHTT--HHHHHHHHH--S-HHHHHHHHHHHHHHHHHHHHHHHHHHHHHHHHHHHHHHH--TTS-GGG-HHHHHHH-